Protein AF-A0A2H9P5T9-F1 (afdb_monomer_lite)

Radius of gyration: 17.68 Å; chains: 1; bounding box: 50×39×44 Å

pLDDT: mean 85.58, std 18.02, range [38.34, 98.12]

Structure (mmCIF, N/CA/C/O backbone):
data_AF-A0A2H9P5T9-F1
#
_entry.id   AF-A0A2H9P5T9-F1
#
loop_
_atom_site.group_PDB
_atom_site.id
_atom_site.type_symbol
_atom_site.label_atom_id
_atom_site.label_alt_id
_atom_site.label_comp_id
_atom_site.label_asym_id
_atom_site.label_entity_id
_atom_site.label_seq_id
_atom_site.pdbx_PDB_ins_code
_atom_site.Cartn_x
_atom_site.Cartn_y
_atom_site.Cartn_z
_atom_site.occupancy
_atom_site.B_iso_or_equiv
_atom_site.auth_seq_id
_atom_site.auth_comp_id
_atom_site.auth_asym_id
_atom_site.auth_atom_id
_atom_site.pdbx_PDB_model_num
ATOM 1 N N . MET A 1 1 ? 35.963 20.361 -30.935 1.00 38.34 1 MET A N 1
ATOM 2 C CA . MET A 1 1 ? 34.494 20.203 -31.018 1.00 38.34 1 MET A CA 1
ATOM 3 C C . MET A 1 1 ? 34.021 19.584 -29.716 1.00 38.34 1 MET A C 1
ATOM 5 O O . MET A 1 1 ? 34.464 18.492 -29.395 1.00 38.34 1 MET A O 1
ATOM 9 N N . SER A 1 2 ? 33.218 20.302 -28.930 1.00 46.03 2 SER A N 1
ATOM 10 C CA . SER A 1 2 ? 32.681 19.786 -27.667 1.00 46.03 2 SER A CA 1
ATOM 11 C C . SER A 1 2 ? 31.401 19.007 -27.958 1.00 46.03 2 SER A C 1
ATOM 13 O O . SER A 1 2 ? 30.450 19.567 -28.509 1.00 46.03 2 SER A O 1
ATOM 15 N N . LEU A 1 3 ? 31.393 17.712 -27.640 1.00 49.88 3 LEU A N 1
ATOM 16 C CA . LEU A 1 3 ? 30.190 16.891 -27.682 1.00 49.88 3 LEU A CA 1
ATOM 17 C C . LEU A 1 3 ? 29.256 17.398 -26.582 1.00 49.88 3 LEU A C 1
ATOM 19 O O . LEU A 1 3 ? 29.451 17.102 -25.404 1.00 49.88 3 LEU A O 1
ATOM 23 N N . LYS A 1 4 ? 28.251 18.193 -26.965 1.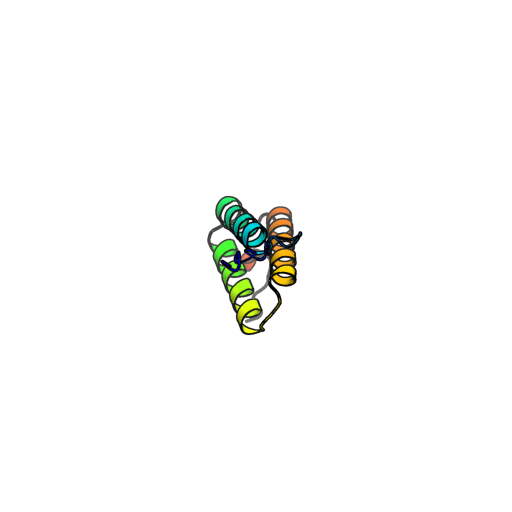00 50.62 4 LYS A N 1
ATOM 24 C CA . LYS A 1 4 ? 27.133 18.524 -26.081 1.00 50.62 4 LYS A CA 1
ATOM 25 C C . LYS A 1 4 ? 26.503 17.205 -25.644 1.00 50.62 4 LYS A C 1
ATOM 27 O O . LYS A 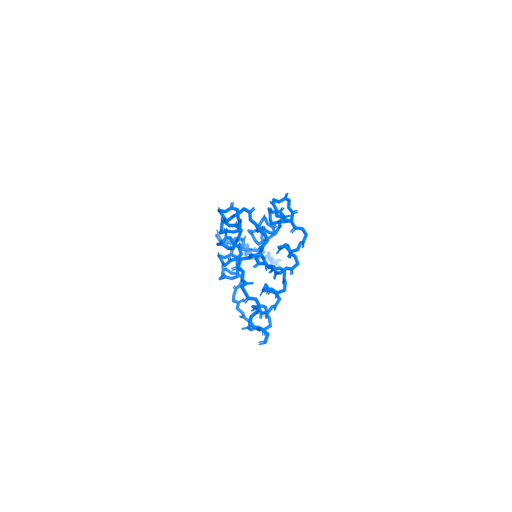1 4 ? 25.864 16.530 -26.447 1.00 50.62 4 LYS A O 1
ATOM 32 N N . GLN A 1 5 ? 26.706 16.839 -24.381 1.00 56.28 5 GLN A N 1
ATOM 33 C CA . GLN A 1 5 ? 25.943 15.779 -23.743 1.00 56.28 5 GLN A CA 1
ATOM 34 C C . GLN A 1 5 ? 24.469 16.174 -23.821 1.00 56.28 5 GLN A C 1
ATOM 36 O O . GLN A 1 5 ? 24.014 17.085 -23.130 1.00 56.28 5 GLN A O 1
ATOM 41 N N . VAL A 1 6 ? 23.734 15.512 -24.712 1.00 52.09 6 VAL A N 1
ATOM 42 C CA . VAL A 1 6 ? 22.277 15.546 -24.723 1.00 52.09 6 VAL A CA 1
ATOM 43 C C . VAL A 1 6 ? 21.855 14.863 -23.432 1.00 52.09 6 VAL A C 1
ATOM 45 O O . VAL A 1 6 ? 21.914 13.638 -23.319 1.00 52.09 6 VAL A O 1
ATOM 48 N N . SER A 1 7 ? 21.494 15.653 -22.423 1.00 53.00 7 SER A N 1
ATOM 49 C CA . SER A 1 7 ? 20.814 15.139 -21.246 1.00 53.00 7 SER A CA 1
ATOM 50 C C . SER A 1 7 ? 19.542 14.462 -21.747 1.00 53.00 7 SER A C 1
ATOM 52 O O . SER A 1 7 ? 18.607 15.115 -22.209 1.00 53.00 7 SER A O 1
ATOM 54 N N . SER A 1 8 ? 19.534 13.124 -21.755 1.00 49.44 8 SER A N 1
ATOM 55 C CA . SER A 1 8 ? 18.350 12.376 -22.157 1.00 49.44 8 SER A CA 1
ATOM 56 C C . SER A 1 8 ? 17.254 12.772 -21.181 1.00 49.44 8 SER A C 1
ATOM 58 O O . SER A 1 8 ? 17.317 12.429 -19.997 1.00 49.44 8 SER A O 1
ATOM 60 N N . ASN A 1 9 ? 16.290 13.543 -21.663 1.00 51.44 9 ASN A N 1
ATOM 61 C CA . ASN A 1 9 ? 15.122 13.942 -20.913 1.00 51.44 9 ASN A CA 1
ATOM 62 C C . ASN A 1 9 ? 14.291 12.668 -20.686 1.00 51.44 9 ASN A C 1
ATOM 64 O O . ASN A 1 9 ? 13.339 12.397 -21.409 1.00 51.44 9 ASN A O 1
ATOM 68 N N . ARG A 1 10 ? 14.672 11.839 -19.701 1.00 51.62 10 ARG A N 1
ATOM 69 C CA . ARG A 1 10 ? 13.892 10.679 -19.228 1.00 51.62 10 ARG A CA 1
ATOM 70 C C . ARG A 1 10 ? 12.679 11.136 -18.419 1.00 51.62 10 ARG A C 1
ATOM 72 O O . ARG A 1 10 ? 12.244 10.449 -17.500 1.00 51.62 10 ARG A O 1
ATOM 79 N N . ASN A 1 11 ? 12.099 12.276 -18.770 1.00 50.38 11 ASN A N 1
ATOM 80 C CA . ASN A 1 11 ? 10.749 12.609 -18.372 1.00 50.38 11 ASN A CA 1
ATOM 81 C C . ASN A 1 11 ? 9.819 11.768 -19.244 1.00 50.38 11 ASN A C 1
ATOM 83 O O . ASN A 1 11 ? 9.188 12.253 -20.180 1.00 50.38 11 ASN A O 1
ATOM 87 N N . GLY A 1 12 ? 9.788 10.464 -18.959 1.00 56.34 12 GLY A N 1
ATOM 88 C CA . GLY A 1 12 ? 8.748 9.595 -19.470 1.00 56.34 12 GLY A CA 1
ATOM 89 C C . GLY A 1 12 ? 7.404 10.216 -19.105 1.00 56.34 12 GLY A C 1
ATOM 90 O O . GLY A 1 12 ? 7.218 10.678 -17.978 1.00 56.34 12 GLY A O 1
ATOM 91 N N . ILE A 1 13 ? 6.471 10.204 -20.056 1.00 63.22 13 ILE A N 1
ATOM 92 C CA . ILE A 1 13 ? 5.083 10.702 -19.968 1.00 63.22 13 ILE A CA 1
ATOM 93 C C . ILE A 1 13 ? 4.360 10.232 -18.679 1.00 63.22 13 ILE A C 1
ATOM 95 O O . ILE A 1 13 ? 3.340 10.782 -18.260 1.00 63.22 13 ILE A O 1
ATOM 99 N N . HIS A 1 14 ? 4.914 9.235 -17.986 1.00 66.75 14 HIS A N 1
ATOM 100 C CA . HIS A 1 14 ? 4.447 8.727 -16.710 1.00 66.75 14 HIS A CA 1
ATOM 101 C C . HIS A 1 14 ? 5.549 8.759 -15.637 1.00 66.75 14 HIS A C 1
ATOM 103 O O . HIS A 1 14 ? 6.285 7.791 -15.450 1.00 66.75 14 HIS A O 1
ATOM 109 N N . ASN A 1 15 ? 5.625 9.855 -14.875 1.00 88.50 15 ASN A N 1
ATOM 110 C CA . ASN A 1 15 ? 6.457 9.934 -13.670 1.00 88.50 15 ASN A CA 1
ATOM 111 C C . ASN A 1 15 ? 5.827 9.108 -12.529 1.00 88.50 15 ASN A C 1
ATOM 113 O O . ASN A 1 15 ? 5.137 9.633 -11.651 1.00 88.50 15 ASN A O 1
ATOM 117 N N . TYR A 1 16 ? 6.005 7.788 -12.588 1.00 89.38 16 TYR A N 1
ATOM 118 C CA . TYR A 1 16 ? 5.440 6.860 -11.609 1.00 89.38 16 TYR A CA 1
ATOM 119 C C . TYR A 1 16 ? 6.053 7.007 -10.218 1.00 89.38 16 TYR A C 1
ATOM 121 O O . TYR A 1 16 ? 5.346 6.775 -9.246 1.00 89.38 16 TYR A O 1
ATOM 129 N N . GLU A 1 17 ? 7.302 7.461 -10.109 1.00 90.81 17 GLU A N 1
ATOM 130 C CA . GLU A 1 17 ? 7.931 7.777 -8.821 1.00 90.81 17 GLU A CA 1
ATOM 131 C C . GLU A 1 17 ? 7.171 8.894 -8.099 1.00 90.81 17 GLU A C 1
ATOM 133 O O . GLU A 1 17 ? 6.780 8.755 -6.940 1.00 90.81 17 GLU A O 1
ATOM 138 N N . TYR A 1 18 ? 6.874 9.985 -8.810 1.00 92.75 18 TYR A N 1
ATOM 139 C CA . TYR A 1 18 ? 6.065 11.075 -8.270 1.00 92.75 18 TYR A CA 1
ATOM 140 C C . TYR A 1 18 ? 4.649 10.611 -7.907 1.00 92.75 18 TYR A C 1
ATOM 142 O O . TYR A 1 18 ? 4.170 10.876 -6.805 1.00 92.75 18 TYR A O 1
ATOM 150 N N . LYS A 1 19 ? 3.988 9.864 -8.802 1.00 93.38 19 LYS A N 1
ATOM 151 C CA . LYS A 1 19 ? 2.639 9.331 -8.543 1.00 93.38 19 LYS A CA 1
ATOM 152 C C . LYS A 1 19 ? 2.611 8.380 -7.346 1.00 93.38 19 LYS A C 1
ATOM 154 O O . LYS A 1 19 ? 1.635 8.376 -6.600 1.00 93.38 19 LYS A O 1
ATOM 159 N N . MET A 1 20 ? 3.660 7.582 -7.162 1.00 95.44 20 MET A N 1
ATOM 160 C CA . MET A 1 20 ? 3.800 6.676 -6.028 1.00 95.44 20 MET A CA 1
ATOM 161 C C . MET A 1 20 ? 3.916 7.462 -4.723 1.00 95.44 20 MET A C 1
ATOM 163 O O . MET A 1 20 ? 3.145 7.210 -3.799 1.00 95.44 20 MET A O 1
ATOM 167 N N . LYS A 1 21 ? 4.794 8.475 -4.679 1.00 95.62 21 LYS A N 1
ATOM 168 C CA . LYS A 1 21 ? 4.912 9.386 -3.528 1.00 95.62 21 LYS A CA 1
ATOM 169 C C . LYS A 1 21 ? 3.571 10.028 -3.180 1.00 95.62 21 LYS A C 1
ATOM 171 O O . LYS A 1 21 ? 3.162 9.994 -2.028 1.00 95.62 21 LYS A O 1
ATOM 176 N N . GLN A 1 22 ? 2.847 10.530 -4.181 1.00 96.31 22 GLN A N 1
ATOM 177 C CA . GLN A 1 22 ? 1.538 11.149 -3.974 1.00 96.31 22 GLN A CA 1
ATOM 178 C C . GLN A 1 22 ? 0.509 10.178 -3.374 1.00 96.31 22 GLN A C 1
ATOM 180 O O . GLN A 1 22 ? -0.248 10.560 -2.483 1.00 96.31 22 GLN A O 1
ATOM 185 N N . VAL A 1 23 ? 0.459 8.931 -3.859 1.00 97.38 23 VAL A N 1
ATOM 186 C CA . VAL A 1 23 ? -0.440 7.903 -3.307 1.00 97.38 23 VAL A CA 1
ATOM 187 C C . VAL A 1 23 ? -0.089 7.603 -1.849 1.00 97.38 23 VAL A C 1
ATOM 189 O O . VAL A 1 23 ? -0.995 7.536 -1.024 1.00 97.38 23 VAL A O 1
ATOM 192 N N . PHE A 1 24 ? 1.198 7.476 -1.518 1.00 97.56 24 PHE A N 1
ATOM 193 C CA . PHE A 1 24 ? 1.637 7.250 -0.138 1.00 97.56 24 PHE A CA 1
ATOM 194 C C . PHE A 1 24 ? 1.279 8.408 0.790 1.00 97.56 24 PHE A C 1
ATOM 196 O O . PHE A 1 24 ? 0.678 8.168 1.830 1.00 97.56 24 PHE A O 1
ATOM 203 N N . SER A 1 25 ? 1.526 9.655 0.383 1.00 97.88 25 SER A N 1
ATOM 204 C CA . SER A 1 25 ? 1.141 10.819 1.190 1.00 97.88 25 SER A CA 1
ATOM 205 C C . SER A 1 25 ? -0.367 10.880 1.451 1.00 97.88 25 SER A C 1
ATOM 207 O O . SER A 1 25 ? -0.799 11.328 2.508 1.00 97.88 25 SER A O 1
ATOM 209 N N . GLN A 1 26 ? -1.192 10.428 0.502 1.00 98.00 26 GLN A N 1
ATOM 210 C CA . GLN A 1 26 ? -2.639 10.334 0.712 1.00 98.00 26 GLN A CA 1
ATOM 211 C C . GLN A 1 26 ? -3.009 9.206 1.674 1.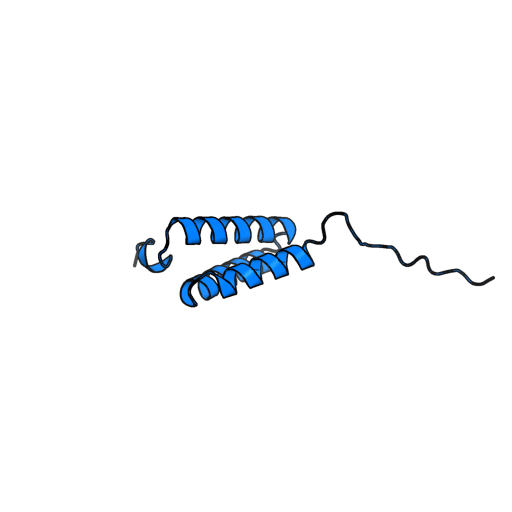00 98.00 26 GLN A C 1
ATOM 213 O O . GLN A 1 26 ? -3.848 9.419 2.539 1.00 98.00 26 GLN A O 1
ATOM 218 N N . ILE A 1 27 ? -2.372 8.040 1.555 1.00 97.88 27 ILE A N 1
ATOM 219 C CA . ILE A 1 27 ? -2.553 6.919 2.487 1.00 97.88 27 ILE A CA 1
ATOM 220 C C . ILE A 1 27 ? -2.217 7.348 3.919 1.00 97.88 27 ILE A C 1
ATOM 222 O O . ILE A 1 27 ? -3.033 7.144 4.808 1.00 97.88 27 ILE A O 1
ATOM 226 N N . GLU A 1 28 ? -1.065 7.984 4.128 1.00 97.62 28 GLU A N 1
ATOM 227 C CA . GLU A 1 28 ? -0.607 8.433 5.451 1.00 97.62 28 GLU A CA 1
ATOM 228 C C . GLU A 1 28 ? -1.519 9.496 6.070 1.00 97.62 28 GLU A C 1
ATOM 230 O O . GLU A 1 28 ? -1.700 9.527 7.282 1.00 97.62 28 GLU A O 1
ATOM 235 N N . ARG A 1 29 ? -2.099 10.369 5.242 1.00 97.44 29 ARG A N 1
ATOM 236 C CA . ARG A 1 29 ? -2.972 11.452 5.706 1.00 97.44 29 ARG A CA 1
ATOM 237 C C . ARG A 1 29 ? -4.409 11.002 5.963 1.00 97.44 29 ARG A C 1
ATOM 239 O O . ARG A 1 29 ? -5.077 11.580 6.812 1.00 97.44 29 ARG A O 1
ATOM 246 N N . GLU A 1 30 ? -4.920 10.070 5.164 1.00 96.62 30 GLU A N 1
ATOM 247 C CA . GLU A 1 30 ? -6.357 9.766 5.108 1.00 96.62 30 GLU A CA 1
ATOM 248 C C . GLU A 1 30 ? -6.735 8.460 5.810 1.00 96.62 30 GLU A C 1
ATOM 250 O O . GLU A 1 30 ? -7.921 8.240 6.052 1.00 96.62 30 GLU A O 1
ATOM 255 N N . LEU A 1 31 ? -5.771 7.590 6.118 1.00 96.44 31 LEU A N 1
ATOM 256 C CA . LEU A 1 31 ? -6.024 6.291 6.736 1.00 96.44 31 LEU A CA 1
ATOM 257 C C . LEU A 1 31 ? -5.442 6.219 8.152 1.00 96.44 31 LEU A C 1
ATOM 259 O O . LEU A 1 31 ? -4.514 6.939 8.509 1.00 96.44 31 LEU A O 1
ATOM 263 N N . SER A 1 32 ? -5.989 5.309 8.955 1.00 96.19 32 SER A N 1
ATOM 264 C CA . SER A 1 32 ? -5.480 4.986 10.289 1.00 96.19 32 SER A CA 1
ATOM 265 C C . SER A 1 32 ? -4.049 4.424 10.243 1.00 96.19 32 SER A C 1
ATOM 267 O O . SER A 1 32 ? -3.665 3.792 9.248 1.00 96.19 32 SER A O 1
ATOM 269 N N . PRO A 1 33 ? -3.264 4.564 11.328 1.00 95.81 33 PRO A N 1
ATOM 270 C CA . PRO A 1 33 ? -1.923 3.985 11.420 1.00 95.81 33 PRO A CA 1
ATOM 271 C C . PRO A 1 33 ? -1.875 2.477 11.124 1.00 95.81 33 PRO A C 1
ATOM 273 O O . PRO A 1 33 ? -0.938 1.995 10.483 1.00 95.81 33 PRO A O 1
ATOM 276 N N . GLU A 1 34 ? -2.896 1.722 11.535 1.00 94.75 34 GLU A N 1
ATOM 277 C CA . GLU A 1 34 ? -3.015 0.282 11.298 1.00 94.75 34 GLU A CA 1
ATOM 278 C C . GLU A 1 34 ? -3.136 -0.033 9.802 1.00 94.75 34 GLU A C 1
ATOM 280 O O . GLU A 1 34 ? -2.398 -0.873 9.274 1.00 94.75 34 GLU A O 1
ATOM 285 N N . ASN A 1 35 ? -4.018 0.681 9.096 1.00 96.19 35 ASN A N 1
ATOM 286 C CA . ASN A 1 35 ? -4.196 0.522 7.656 1.00 96.19 35 ASN A CA 1
ATOM 287 C C . ASN A 1 35 ? -2.953 0.985 6.881 1.00 96.19 35 ASN A C 1
ATOM 289 O O . ASN A 1 35 ? -2.533 0.306 5.942 1.00 96.19 35 ASN A O 1
ATOM 293 N N . VAL A 1 36 ? -2.312 2.083 7.298 1.00 97.62 36 VAL A N 1
ATOM 294 C CA . VAL A 1 36 ? -1.038 2.549 6.719 1.00 97.62 36 VAL A CA 1
ATOM 295 C C . VAL A 1 36 ? 0.035 1.466 6.843 1.00 97.62 36 VAL A C 1
ATOM 297 O O . VAL A 1 36 ? 0.704 1.132 5.859 1.00 97.62 36 VAL A O 1
ATOM 300 N N . LYS A 1 37 ? 0.173 0.858 8.027 1.00 96.12 37 LYS A N 1
ATOM 301 C CA . LYS A 1 37 ? 1.136 -0.222 8.281 1.00 96.12 37 LYS A CA 1
ATOM 302 C C . LYS A 1 37 ? 0.866 -1.440 7.400 1.00 96.12 37 LYS A C 1
ATOM 304 O O . LYS A 1 37 ? 1.805 -1.994 6.824 1.00 96.12 37 LYS A O 1
ATOM 309 N N . LEU A 1 38 ? -0.395 -1.854 7.271 1.00 95.25 38 LEU A N 1
ATOM 310 C CA . LEU A 1 38 ? -0.783 -2.993 6.437 1.00 95.25 38 LEU A CA 1
ATOM 311 C C . LEU A 1 38 ? -0.480 -2.742 4.953 1.00 95.25 38 LEU A C 1
ATOM 313 O O . LEU A 1 38 ? 0.168 -3.564 4.303 1.00 95.25 38 LEU A O 1
ATOM 317 N N . ILE A 1 39 ? -0.888 -1.586 4.426 1.00 96.25 39 ILE A N 1
ATOM 318 C CA . ILE A 1 39 ? -0.676 -1.223 3.020 1.00 96.25 39 ILE A CA 1
ATOM 319 C C . ILE A 1 39 ? 0.823 -1.073 2.708 1.00 96.25 39 ILE A C 1
ATOM 321 O O . ILE A 1 39 ? 1.283 -1.494 1.643 1.00 96.25 39 ILE A O 1
ATOM 325 N N . THR A 1 40 ? 1.615 -0.554 3.651 1.00 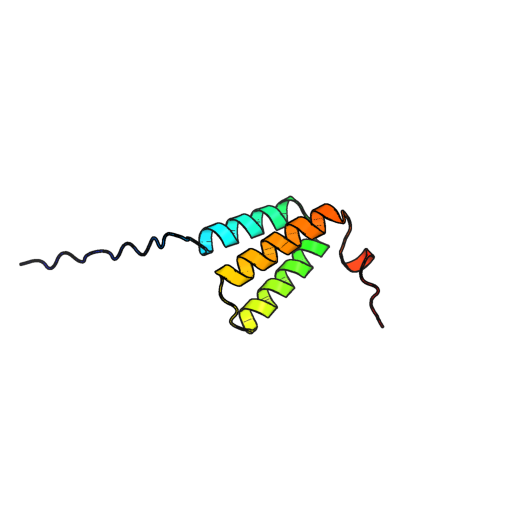96.94 40 THR A N 1
ATOM 326 C CA . THR A 1 40 ? 3.078 -0.467 3.516 1.00 96.94 40 THR A CA 1
ATOM 327 C C . THR A 1 40 ? 3.715 -1.854 3.414 1.00 96.94 40 THR A C 1
ATOM 329 O O . THR A 1 40 ? 4.512 -2.093 2.502 1.00 96.94 40 THR A O 1
ATOM 332 N N . LYS A 1 41 ? 3.313 -2.804 4.274 1.00 96.88 41 LYS A N 1
ATOM 333 C CA . LYS A 1 41 ? 3.762 -4.206 4.185 1.00 96.88 41 LYS A CA 1
ATOM 334 C C . LYS A 1 41 ? 3.391 -4.836 2.842 1.00 96.88 41 LYS A C 1
ATOM 336 O O . LYS A 1 41 ? 4.218 -5.512 2.234 1.00 96.88 41 LYS A O 1
ATOM 341 N N . TYR A 1 42 ? 2.181 -4.577 2.348 1.00 96.69 42 TYR A N 1
ATOM 342 C CA . TYR A 1 42 ? 1.739 -5.063 1.043 1.00 96.69 42 TYR A CA 1
ATOM 343 C C . TYR A 1 42 ? 2.590 -4.502 -0.111 1.00 96.69 42 TYR A C 1
ATOM 345 O O . TYR A 1 42 ? 3.033 -5.256 -0.979 1.00 96.69 42 TYR A O 1
ATOM 353 N N . ASN A 1 43 ? 2.910 -3.200 -0.106 1.00 97.38 43 ASN A N 1
ATOM 354 C CA . ASN A 1 43 ? 3.831 -2.620 -1.092 1.00 97.38 43 ASN A CA 1
ATOM 355 C C . ASN A 1 43 ? 5.233 -3.243 -1.027 1.00 97.38 43 ASN A C 1
ATOM 357 O O . ASN A 1 43 ? 5.853 -3.472 -2.069 1.00 97.38 43 ASN A O 1
ATOM 361 N N . GLN A 1 44 ? 5.737 -3.522 0.177 1.00 97.88 44 GLN A N 1
ATOM 362 C CA . GLN A 1 44 ? 7.027 -4.183 0.351 1.00 97.88 44 GLN A CA 1
ATOM 363 C C . GLN A 1 44 ? 7.005 -5.605 -0.221 1.00 97.88 44 GLN A C 1
ATOM 365 O O . GLN A 1 44 ? 7.902 -5.961 -0.979 1.00 97.88 44 GLN A O 1
ATOM 370 N N . ALA A 1 45 ? 5.944 -6.377 0.031 1.00 98.12 45 ALA A N 1
ATOM 371 C CA . ALA A 1 45 ? 5.765 -7.698 -0.568 1.00 98.12 45 ALA A CA 1
ATOM 372 C C . ALA A 1 45 ? 5.753 -7.637 -2.107 1.00 98.12 45 ALA A C 1
ATOM 374 O O . ALA A 1 45 ? 6.473 -8.388 -2.760 1.00 98.12 45 ALA A O 1
ATOM 375 N N . MET A 1 46 ? 5.023 -6.685 -2.701 1.00 98.06 46 MET A N 1
ATOM 376 C CA . MET A 1 46 ? 5.044 -6.480 -4.156 1.00 98.06 46 MET A CA 1
ATOM 377 C C . MET A 1 46 ? 6.431 -6.075 -4.681 1.00 98.06 46 MET A C 1
ATOM 379 O O . MET A 1 46 ? 6.801 -6.446 -5.792 1.00 98.06 46 MET A O 1
ATOM 383 N N . THR A 1 47 ? 7.198 -5.310 -3.902 1.00 97.19 47 THR A N 1
ATOM 384 C CA . THR A 1 47 ? 8.572 -4.923 -4.259 1.00 97.19 47 THR A CA 1
ATOM 385 C C . THR A 1 47 ? 9.499 -6.137 -4.253 1.00 97.19 47 THR A C 1
ATOM 387 O O . THR A 1 47 ? 10.257 -6.318 -5.200 1.00 97.19 47 THR A O 1
ATOM 390 N N . ASN A 1 48 ? 9.375 -7.014 -3.253 1.00 97.94 48 ASN A N 1
ATOM 391 C CA . ASN A 1 48 ? 10.127 -8.270 -3.175 1.00 97.94 48 ASN A CA 1
ATOM 392 C C . ASN A 1 48 ? 9.801 -9.210 -4.347 1.00 97.94 48 ASN A C 1
ATOM 394 O O . ASN A 1 48 ? 10.671 -9.924 -4.831 1.00 97.94 48 ASN A O 1
ATOM 398 N N . LEU A 1 49 ? 8.563 -9.163 -4.846 1.00 98.06 49 LEU A N 1
ATOM 399 C CA . LEU A 1 49 ? 8.124 -9.884 -6.044 1.00 98.06 49 LEU A CA 1
ATOM 400 C C . LEU A 1 49 ? 8.501 -9.184 -7.362 1.00 98.06 49 LEU A C 1
ATOM 402 O O . LEU A 1 49 ? 8.067 -9.611 -8.428 1.00 98.06 49 LEU A O 1
ATOM 406 N N . SER A 1 50 ? 9.286 -8.104 -7.314 1.00 97.44 50 SER A N 1
ATOM 407 C CA . SER A 1 50 ? 9.704 -7.329 -8.491 1.00 97.44 50 SER A CA 1
ATOM 408 C C . SER A 1 50 ? 8.538 -6.795 -9.337 1.00 97.44 50 SER A C 1
ATOM 410 O O . SER A 1 50 ? 8.669 -6.581 -10.543 1.00 97.44 50 SER A O 1
ATOM 412 N N . ILE A 1 51 ? 7.382 -6.533 -8.716 1.00 97.75 51 ILE A N 1
ATOM 413 C CA . ILE A 1 51 ? 6.231 -5.956 -9.412 1.00 97.75 51 ILE A CA 1
ATOM 414 C C . ILE A 1 51 ? 6.552 -4.515 -9.830 1.00 97.75 51 ILE A C 1
ATOM 416 O O . ILE A 1 51 ? 6.979 -3.676 -9.026 1.00 97.75 51 ILE A O 1
ATOM 420 N N . ALA A 1 52 ? 6.295 -4.208 -11.102 1.00 95.94 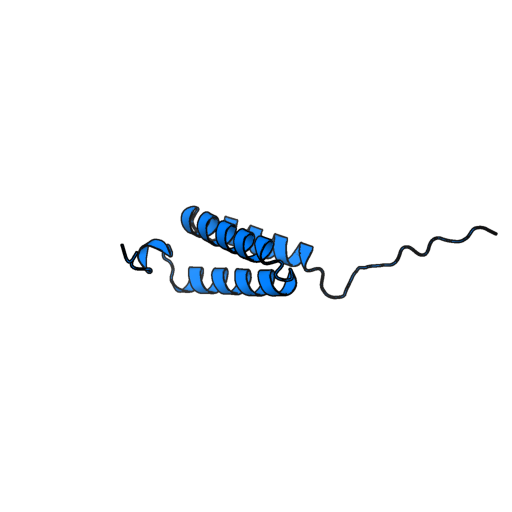52 ALA A N 1
ATOM 421 C CA . ALA A 1 52 ? 6.552 -2.897 -11.687 1.00 95.94 52 ALA A CA 1
ATOM 422 C C . ALA A 1 52 ? 5.869 -1.757 -10.906 1.00 95.94 52 ALA A C 1
ATOM 424 O O . ALA A 1 52 ? 4.727 -1.880 -10.454 1.00 95.94 52 ALA A O 1
ATOM 425 N N . ILE A 1 53 ? 6.552 -0.610 -10.786 1.00 95.06 53 ILE A N 1
ATOM 426 C CA . ILE A 1 53 ? 6.067 0.554 -10.021 1.00 95.06 53 ILE A CA 1
ATOM 427 C C . ILE A 1 53 ? 4.691 1.046 -10.486 1.00 95.06 53 ILE A C 1
ATOM 429 O O . ILE A 1 53 ? 3.864 1.408 -9.655 1.00 95.06 53 ILE A O 1
ATOM 433 N N . ALA A 1 54 ? 4.415 0.997 -11.792 1.00 94.12 54 ALA A N 1
ATOM 434 C CA . ALA A 1 54 ? 3.119 1.371 -12.354 1.00 94.12 54 ALA A CA 1
ATOM 435 C C . ALA A 1 54 ? 1.982 0.493 -11.804 1.00 94.12 54 ALA A C 1
ATOM 437 O O . ALA A 1 54 ? 0.943 0.994 -11.372 1.00 94.12 54 ALA A O 1
ATOM 438 N N . THR A 1 55 ? 2.209 -0.820 -11.757 1.00 96.69 55 THR A N 1
ATOM 439 C CA . THR A 1 55 ? 1.257 -1.799 -11.226 1.00 96.69 55 THR A CA 1
ATOM 440 C C . THR A 1 55 ? 1.061 -1.611 -9.727 1.00 96.69 55 THR A C 1
ATOM 442 O O . THR A 1 55 ? -0.075 -1.509 -9.264 1.00 96.69 55 THR A O 1
ATOM 445 N N . ARG A 1 56 ? 2.157 -1.470 -8.968 1.00 97.38 56 ARG A N 1
ATOM 446 C CA . ARG A 1 56 ? 2.088 -1.209 -7.523 1.00 97.38 56 ARG A CA 1
ATOM 447 C C . ARG A 1 56 ? 1.312 0.073 -7.231 1.00 97.38 56 ARG A C 1
ATOM 449 O O . ARG A 1 56 ? 0.408 0.057 -6.406 1.00 97.38 56 ARG A O 1
ATOM 456 N N . GLN A 1 57 ? 1.580 1.155 -7.961 1.00 96.88 57 GLN A N 1
ATOM 457 C CA . GLN A 1 57 ? 0.859 2.422 -7.826 1.00 96.88 57 GLN A CA 1
ATOM 458 C C . GLN A 1 57 ? -0.653 2.249 -8.044 1.00 96.88 57 GLN A C 1
ATOM 460 O O . GLN A 1 57 ? -1.446 2.771 -7.256 1.00 96.88 57 GLN A O 1
ATOM 465 N N . LYS A 1 58 ? -1.063 1.494 -9.073 1.00 96.75 58 LYS A N 1
ATOM 466 C CA . LYS A 1 58 ? -2.478 1.178 -9.326 1.00 96.75 58 LYS A CA 1
ATOM 467 C C . LYS A 1 58 ? -3.100 0.379 -8.174 1.00 96.75 58 LYS A C 1
ATOM 469 O O . LYS A 1 58 ? -4.217 0.688 -7.753 1.00 96.75 58 LYS A O 1
ATOM 474 N N . HIS A 1 59 ? -2.381 -0.604 -7.635 1.00 97.88 59 HIS A N 1
ATOM 475 C CA . HIS A 1 59 ? -2.840 -1.396 -6.490 1.00 97.88 59 HIS A CA 1
ATOM 476 C C . HIS A 1 59 ? -3.025 -0.527 -5.243 1.00 97.88 59 HIS A C 1
ATOM 478 O O . HIS A 1 59 ? -4.094 -0.549 -4.640 1.00 97.88 59 HIS A O 1
ATOM 484 N N . LEU A 1 60 ? -2.036 0.300 -4.892 1.00 97.75 60 LEU A N 1
ATOM 485 C CA . LEU A 1 60 ? -2.119 1.170 -3.715 1.00 97.75 60 LEU A CA 1
ATOM 486 C C . LEU A 1 60 ? -3.247 2.201 -3.836 1.00 97.75 60 LEU A C 1
ATOM 488 O O . LEU A 1 60 ? -3.961 2.450 -2.868 1.00 97.75 60 LEU A O 1
ATOM 492 N N . ARG A 1 61 ? -3.473 2.748 -5.037 1.00 97.62 61 ARG A N 1
ATOM 493 C CA . ARG A 1 61 ? -4.623 3.622 -5.309 1.00 97.62 61 ARG A CA 1
ATOM 494 C C . ARG A 1 61 ? -5.955 2.900 -5.085 1.00 97.62 61 ARG A C 1
ATOM 496 O O . ARG A 1 61 ? -6.877 3.484 -4.523 1.00 97.62 61 ARG A O 1
ATOM 503 N N . THR A 1 62 ? -6.046 1.647 -5.522 1.00 97.69 62 THR A N 1
ATOM 504 C CA . THR A 1 62 ? -7.244 0.816 -5.342 1.00 97.69 62 THR A CA 1
ATOM 505 C C . THR A 1 62 ? -7.487 0.535 -3.861 1.00 97.69 62 THR A C 1
ATOM 507 O O . THR A 1 62 ? -8.593 0.753 -3.378 1.00 97.69 62 THR A O 1
ATOM 510 N N . LEU A 1 63 ? -6.444 0.147 -3.119 1.00 96.38 63 LEU A N 1
ATOM 511 C CA . LEU A 1 63 ? -6.525 -0.090 -1.676 1.00 96.38 63 LEU A CA 1
ATOM 512 C C . LEU A 1 63 ? -6.938 1.164 -0.906 1.00 96.38 63 LEU A C 1
ATOM 514 O O . LEU A 1 63 ? -7.802 1.069 -0.042 1.00 96.38 63 LEU A O 1
ATOM 518 N N . LEU A 1 64 ? -6.392 2.337 -1.240 1.00 97.19 64 LEU A N 1
ATOM 519 C CA . LEU A 1 64 ? -6.816 3.606 -0.643 1.00 97.19 64 LEU A CA 1
ATOM 520 C C . LEU A 1 64 ? -8.326 3.823 -0.821 1.00 97.19 64 LEU A C 1
ATOM 522 O O . LEU A 1 64 ? -9.032 4.078 0.152 1.00 97.19 64 LEU A O 1
ATOM 526 N N . ASN A 1 65 ? -8.829 3.680 -2.048 1.00 96.88 65 ASN A N 1
ATOM 527 C CA . ASN A 1 65 ? -10.245 3.892 -2.345 1.00 96.88 65 ASN A CA 1
ATOM 528 C C . ASN A 1 65 ? -11.145 2.887 -1.612 1.00 96.88 65 ASN A C 1
ATOM 530 O O . ASN A 1 65 ? -12.150 3.286 -1.031 1.00 96.88 65 ASN A O 1
ATOM 534 N N . LEU A 1 66 ? -10.771 1.605 -1.602 1.00 95.19 66 LEU A N 1
ATOM 535 C CA . LEU A 1 66 ? -11.522 0.563 -0.899 1.00 95.19 66 LEU A CA 1
ATOM 536 C C . LEU A 1 66 ? -11.518 0.782 0.615 1.00 95.19 66 LEU A C 1
ATOM 538 O O . LEU A 1 66 ? -12.561 0.679 1.247 1.00 95.19 66 LEU A O 1
ATOM 542 N N . THR A 1 67 ? -10.372 1.148 1.191 1.00 95.44 67 THR A N 1
ATOM 543 C CA . THR A 1 67 ? -10.267 1.408 2.635 1.00 95.44 67 THR A CA 1
ATOM 544 C C . THR A 1 67 ? -11.166 2.575 3.039 1.00 95.44 67 THR A C 1
ATOM 546 O O . THR A 1 67 ? -11.887 2.487 4.029 1.00 95.44 67 THR A O 1
ATOM 549 N N . LYS A 1 68 ? -11.189 3.646 2.235 1.00 94.25 68 LYS A N 1
ATOM 550 C CA . LYS A 1 68 ? -12.089 4.788 2.450 1.00 94.25 68 LYS A CA 1
ATOM 551 C C . LYS A 1 68 ? -13.560 4.414 2.302 1.00 94.25 68 LYS A C 1
ATOM 553 O O . LYS A 1 68 ? -14.383 4.932 3.043 1.00 94.25 68 LYS A O 1
ATOM 558 N N . PHE A 1 69 ? -13.882 3.540 1.351 1.00 93.69 69 PHE A N 1
ATOM 559 C CA . PHE A 1 69 ? -15.246 3.063 1.143 1.00 93.69 69 PHE A CA 1
ATOM 560 C C . PHE A 1 69 ? -15.745 2.220 2.323 1.00 93.69 69 PHE A C 1
ATOM 562 O O . PHE A 1 69 ? -16.869 2.408 2.774 1.00 93.69 69 PHE A O 1
ATOM 569 N N . VAL A 1 70 ? -14.904 1.324 2.847 1.00 90.62 70 VAL A N 1
ATOM 570 C CA . VAL A 1 70 ? -15.236 0.486 4.009 1.00 90.62 70 VAL A CA 1
ATOM 571 C C . VAL A 1 70 ? -15.311 1.31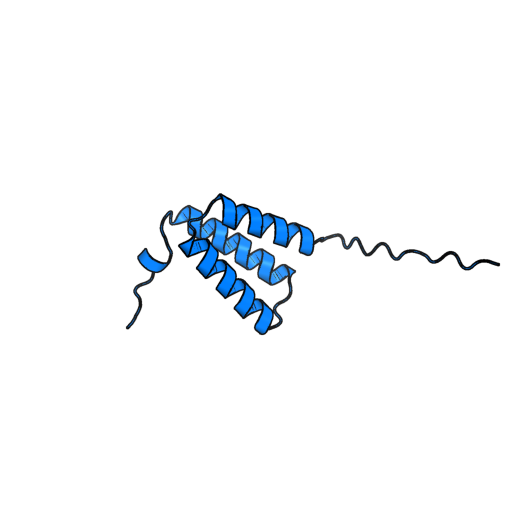5 5.296 1.00 90.62 70 VAL A C 1
ATOM 573 O O . VAL A 1 70 ? -16.146 1.038 6.154 1.00 90.62 70 VAL A O 1
ATOM 576 N N . GLY A 1 71 ? -14.442 2.321 5.449 1.00 89.81 71 GLY A N 1
ATOM 577 C CA . GLY A 1 71 ? -14.437 3.219 6.608 1.00 89.81 71 GLY A CA 1
ATOM 578 C C . GLY A 1 71 ? -14.025 2.555 7.929 1.00 89.81 71 GLY A C 1
ATOM 579 O O . GLY A 1 71 ? -14.320 3.089 8.994 1.00 89.81 71 GLY A O 1
ATOM 580 N N . LYS A 1 72 ? -13.369 1.388 7.874 1.00 88.38 72 LYS A N 1
ATOM 581 C CA . LYS A 1 72 ? -12.894 0.613 9.035 1.00 88.38 72 LYS A CA 1
ATOM 582 C C . LYS A 1 72 ? -11.454 0.143 8.830 1.00 88.38 72 LYS A C 1
ATOM 584 O O . LYS A 1 72 ? -10.908 0.258 7.726 1.00 88.38 72 LYS A O 1
ATOM 589 N N . ASN A 1 73 ? -10.832 -0.405 9.873 1.00 89.88 73 ASN A N 1
ATOM 590 C CA . ASN A 1 73 ? -9.565 -1.103 9.697 1.00 89.88 73 ASN A CA 1
ATOM 591 C C . ASN A 1 73 ? -9.801 -2.449 9.024 1.00 89.88 73 ASN A C 1
ATOM 593 O O . ASN A 1 73 ? -10.784 -3.130 9.305 1.00 89.88 73 ASN A O 1
ATOM 597 N N . TRP A 1 74 ? -8.876 -2.862 8.157 1.00 87.62 74 TRP A N 1
ATOM 598 C CA . TRP A 1 74 ? -8.972 -4.172 7.506 1.00 87.62 74 TRP A CA 1
ATOM 599 C C . TRP A 1 74 ? -8.944 -5.334 8.506 1.00 87.62 74 TRP A C 1
ATOM 601 O O . TRP A 1 74 ? -9.543 -6.372 8.238 1.00 87.62 74 TRP A O 1
ATOM 611 N N . SER A 1 75 ? -8.326 -5.145 9.676 1.00 85.12 75 SER A N 1
ATOM 612 C CA . SER A 1 75 ? -8.389 -6.087 10.803 1.00 85.12 75 SER A CA 1
ATOM 613 C C . SER A 1 75 ? -9.806 -6.343 11.309 1.00 85.12 75 SER A C 1
ATOM 615 O O . SER A 1 75 ? -10.063 -7.403 11.860 1.00 85.12 75 SER A O 1
ATOM 617 N N . ASP A 1 76 ? -10.717 -5.388 11.125 1.00 83.31 76 ASP A N 1
ATOM 618 C CA . ASP A 1 76 ? -12.070 -5.443 11.687 1.00 83.31 76 ASP A CA 1
ATOM 619 C C . ASP A 1 76 ? -13.069 -6.074 10.707 1.00 83.31 76 ASP A C 1
ATOM 621 O O . ASP A 1 76 ? -14.203 -6.379 11.070 1.00 83.31 76 ASP A O 1
ATOM 625 N N . VAL A 1 77 ? -12.674 -6.206 9.437 1.00 80.44 77 VAL A N 1
ATOM 626 C CA . VAL A 1 77 ? -13.493 -6.771 8.351 1.00 80.44 77 VAL A CA 1
ATOM 627 C C . VAL A 1 77 ? -12.946 -8.084 7.814 1.00 80.44 77 VAL A C 1
ATOM 629 O O . VAL A 1 77 ? -13.684 -8.829 7.176 1.00 80.44 77 VAL A O 1
ATOM 632 N N . THR A 1 78 ? -11.669 -8.376 8.046 1.00 78.75 78 THR A N 1
ATOM 633 C CA . THR A 1 78 ? -11.108 -9.687 7.738 1.00 78.75 78 THR A CA 1
ATOM 634 C C . THR A 1 78 ? -11.153 -10.520 9.005 1.00 78.75 78 THR A C 1
ATOM 636 O O . THR A 1 78 ? -10.467 -10.218 9.976 1.00 78.75 78 THR A O 1
ATOM 639 N N . GLU A 1 79 ? -11.985 -11.560 9.010 1.00 65.00 79 GLU A N 1
ATOM 640 C CA . GLU A 1 79 ? -11.852 -12.605 10.017 1.00 65.00 79 GLU A CA 1
ATOM 641 C C . GLU A 1 79 ? -10.445 -13.186 9.877 1.00 65.00 79 GLU A C 1
ATOM 643 O O . GLU A 1 79 ? -10.069 -13.732 8.834 1.00 65.00 79 GLU A O 1
ATOM 648 N N . THR A 1 80 ? -9.628 -13.016 10.913 1.00 57.66 80 THR A N 1
ATOM 649 C CA . THR A 1 80 ? -8.409 -13.799 11.060 1.00 57.66 80 THR A CA 1
ATOM 650 C C . THR A 1 80 ? -8.847 -15.243 11.237 1.00 57.66 80 THR A C 1
ATOM 652 O O . THR A 1 80 ? -9.263 -15.625 12.328 1.00 57.66 80 THR A O 1
ATOM 655 N N . TRP A 1 81 ? -8.787 -16.034 10.166 1.00 53.28 81 TRP A N 1
ATOM 656 C CA . TRP A 1 81 ? -8.781 -17.486 10.287 1.00 53.28 81 TRP A CA 1
ATOM 657 C C . TRP A 1 81 ? -7.532 -17.839 11.100 1.00 53.28 81 TRP A C 1
ATOM 659 O O . TRP A 1 81 ? -6.410 -17.722 10.601 1.00 53.28 81 TRP A O 1
ATOM 669 N N . ALA A 1 82 ? -7.753 -18.109 12.385 1.00 42.12 82 ALA A N 1
ATOM 670 C CA . ALA A 1 82 ? -6.772 -18.670 13.302 1.00 42.12 82 ALA A CA 1
ATOM 671 C C . ALA A 1 82 ? -6.566 -20.156 12.994 1.00 42.12 82 ALA A C 1
ATOM 673 O O . ALA A 1 82 ? -7.565 -20.822 12.636 1.00 42.12 82 ALA A O 1
#

Foldseek 3Di:
DDDPPPPPPPPDPDPLVVLQVVLLVCCVVPHDPQLNVVLVVVLVVCVVVVPDSVVNSVVSNVSSVVCVVVVDHPPVVDPPPD

Sequence (82 aa):
MSLKQVSSNRNGIHNYEYKMKQVFSQIERELSPENVKLITKYNQAMTNLSIAIATRQKHLRTLLNLTKFVGKNWSDVTETWA

Secondary structure (DSSP, 8-state):
------------S--HHHHHHHHHHHHHHHS-HHHHHHHHHHHHHHHHTT--HHHHHHHHHHHHHHHHHH-S-HHHHS----